Protein AF-A0A9P5TIV1-F1 (afdb_monomer)

Nearest PDB structures (foldseek):
  9fmt-assembly1_E  TM=2.693E-01  e=2.619E+00  Escherichia coli
  3bfk-assembly3_C  TM=3.164E-01  e=2.978E+00  Plasmodium falciparum 3D7
  9fmt-assembly1_D  TM=2.803E-01  e=4.105E+00  Escherichia coli
  9fmt-assembly1_F  TM=2.579E-01  e=4.378E+00  Escherichia coli
  7l2z-assembly1_E  TM=2.543E-01  e=5.660E+00  Escherichia coli K-12

Foldseek 3Di:
DAKDKDKDFDPPDPVVVVVVVVVVVVLVVVCVVDPPPQEDDDDADDDVPTTIHMAIAHQKDFDDPPDDQVQADQDDCLAPVPCPSVVVDDNGIGRGLLRDEFEEEPHGHRPVVDDPPFDKDWDWDWDWDQDPPSHIYIHIYTHYIYGDDCVRVVVVVVVVD

Structure (mmCIF, N/CA/C/O backbone):
data_AF-A0A9P5TIV1-F1
#
_entry.id   AF-A0A9P5TIV1-F1
#
loop_
_atom_site.group_PDB
_atom_site.id
_atom_site.type_symbol
_atom_site.label_atom_id
_atom_site.label_alt_id
_atom_site.label_comp_id
_atom_site.label_asym_id
_atom_site.label_entity_id
_atom_site.label_seq_id
_atom_site.pdbx_PDB_ins_code
_atom_site.Cartn_x
_atom_site.Cartn_y
_atom_site.Cartn_z
_atom_site.occupancy
_atom_site.B_iso_or_equiv
_atom_site.auth_seq_id
_atom_site.auth_comp_id
_atom_site.auth_asym_id
_atom_site.auth_atom_id
_atom_site.pdbx_PDB_model_num
ATOM 1 N N . TYR A 1 1 ? -2.676 -13.634 -9.309 1.00 64.88 1 TYR A N 1
ATOM 2 C CA . TYR A 1 1 ? -1.964 -12.342 -9.329 1.00 64.88 1 TYR A CA 1
ATOM 3 C C . TYR A 1 1 ? -1.105 -12.251 -8.084 1.00 64.88 1 TYR A C 1
ATOM 5 O O . TYR A 1 1 ? -1.638 -12.445 -6.998 1.00 64.88 1 TYR A O 1
ATOM 13 N N . MET A 1 2 ? 0.203 -12.037 -8.247 1.00 87.56 2 MET A N 1
ATOM 14 C CA . MET A 1 2 ? 1.136 -11.889 -7.126 1.00 87.56 2 MET A CA 1
ATOM 15 C C . MET A 1 2 ? 1.095 -10.455 -6.593 1.00 87.56 2 MET A C 1
ATOM 17 O O . MET A 1 2 ? 1.072 -9.497 -7.368 1.00 87.56 2 MET A O 1
ATOM 21 N N . ARG A 1 3 ? 1.065 -10.317 -5.269 1.00 92.44 3 ARG A N 1
ATOM 22 C CA . ARG A 1 3 ? 0.949 -9.032 -4.582 1.00 92.44 3 ARG A CA 1
ATOM 23 C C . ARG A 1 3 ? 1.781 -9.025 -3.311 1.00 92.44 3 ARG A C 1
ATOM 25 O O . ARG A 1 3 ? 1.934 -10.064 -2.674 1.00 92.44 3 ARG A O 1
ATOM 32 N N . GLN A 1 4 ? 2.219 -7.837 -2.939 1.00 93.31 4 GLN A N 1
ATOM 33 C CA . GLN A 1 4 ? 2.799 -7.508 -1.648 1.00 93.31 4 GLN A CA 1
ATOM 34 C C . GLN A 1 4 ? 1.800 -6.656 -0.877 1.00 93.31 4 GLN A C 1
ATOM 36 O O . GLN A 1 4 ? 1.192 -5.749 -1.442 1.00 93.31 4 GLN A O 1
ATOM 41 N N . GLY A 1 5 ? 1.574 -6.959 0.395 1.00 95.00 5 GLY A N 1
ATOM 42 C CA . GLY A 1 5 ? 0.566 -6.247 1.165 1.00 95.00 5 GLY A CA 1
ATOM 43 C C . GLY A 1 5 ? 0.601 -6.572 2.643 1.00 95.00 5 GLY A C 1
ATOM 44 O O . GLY A 1 5 ? 1.234 -7.533 3.076 1.00 95.00 5 GLY A O 1
ATOM 45 N N . VAL A 1 6 ? -0.096 -5.738 3.399 1.00 96.00 6 VAL A N 1
ATOM 46 C CA . VAL A 1 6 ? -0.198 -5.812 4.852 1.00 96.00 6 VAL A CA 1
ATOM 47 C C . VAL A 1 6 ? -1.632 -5.554 5.286 1.00 96.00 6 VAL A C 1
ATOM 49 O O . VAL A 1 6 ? -2.404 -4.872 4.610 1.00 96.00 6 VAL A O 1
ATOM 52 N N . THR A 1 7 ? -1.982 -6.107 6.440 1.00 96.12 7 THR A N 1
ATOM 53 C CA . THR A 1 7 ? -3.191 -5.740 7.179 1.00 96.12 7 THR A CA 1
ATOM 54 C C . THR A 1 7 ? -2.760 -4.940 8.395 1.00 96.12 7 THR A C 1
ATOM 56 O O . THR A 1 7 ? -1.926 -5.414 9.164 1.00 96.12 7 THR A O 1
ATOM 59 N N . ILE A 1 8 ? -3.308 -3.736 8.558 1.00 95.94 8 ILE A N 1
ATOM 60 C CA . ILE A 1 8 ? -2.991 -2.851 9.682 1.00 95.94 8 ILE A CA 1
ATOM 61 C C . ILE A 1 8 ? -4.171 -2.786 10.628 1.00 95.94 8 ILE A C 1
ATOM 63 O O . ILE A 1 8 ? -5.309 -2.597 10.202 1.00 95.94 8 ILE A O 1
ATOM 67 N N . THR A 1 9 ? -3.873 -2.888 11.917 1.00 95.50 9 THR A N 1
ATOM 68 C CA . THR A 1 9 ? -4.804 -2.617 13.006 1.00 95.50 9 THR A CA 1
ATOM 69 C C . THR A 1 9 ? -4.111 -1.765 14.062 1.00 95.50 9 THR A C 1
ATOM 71 O O . THR A 1 9 ? -2.894 -1.839 14.226 1.00 95.50 9 THR A O 1
ATOM 74 N N . GLY A 1 10 ? -4.883 -0.942 14.769 1.00 91.19 10 GLY A N 1
ATOM 75 C CA . GLY A 1 10 ? -4.372 -0.058 15.815 1.00 91.19 10 GLY A CA 1
ATOM 76 C C . GLY A 1 10 ? -4.481 -0.595 17.234 1.00 91.19 10 GLY A C 1
ATOM 77 O O . GLY A 1 10 ? -4.028 0.092 18.142 1.00 91.19 10 GLY A O 1
ATOM 78 N N . ILE A 1 11 ? -5.126 -1.753 17.441 1.00 85.38 11 ILE A N 1
ATOM 79 C CA . ILE A 1 11 ? -5.371 -2.350 18.771 1.00 85.38 11 ILE A CA 1
ATOM 80 C C . ILE A 1 11 ? -5.929 -1.301 19.769 1.00 85.38 11 ILE A C 1
ATOM 82 O O . ILE A 1 11 ? -5.454 -1.161 20.891 1.00 85.38 11 ILE A O 1
ATOM 86 N N . GLY A 1 12 ? -6.913 -0.502 19.330 1.00 82.31 12 GLY A N 1
ATOM 87 C CA . GLY A 1 12 ? -7.536 0.559 20.143 1.00 82.31 12 GLY A CA 1
ATOM 88 C C . GLY A 1 12 ? -6.785 1.899 20.187 1.00 82.31 12 GLY A C 1
ATOM 89 O O . GLY A 1 12 ? -7.084 2.749 21.021 1.00 82.31 12 GLY A O 1
ATOM 90 N N . SER A 1 13 ? -5.790 2.109 19.321 1.00 90.12 13 SER A N 1
ATOM 91 C CA . SER A 1 13 ? -5.110 3.402 19.190 1.00 90.12 13 SER A CA 1
ATOM 92 C C . SER A 1 13 ? -5.986 4.454 18.501 1.00 90.12 13 SER A C 1
ATOM 94 O O . SER A 1 13 ? -6.408 4.264 17.358 1.00 90.12 13 SER A O 1
ATOM 96 N N . GLN A 1 14 ? -6.126 5.626 19.131 1.00 93.62 14 GLN A N 1
ATOM 97 C CA . GLN A 1 14 ? -6.804 6.794 18.547 1.00 93.62 14 GLN A CA 1
ATOM 98 C C . GLN A 1 14 ? -6.173 7.253 17.226 1.00 93.62 14 GLN A C 1
ATOM 100 O O . GLN A 1 14 ? -6.861 7.784 16.357 1.00 93.62 14 GLN A O 1
ATOM 105 N N . THR A 1 15 ? -4.858 7.078 17.059 1.00 91.56 15 THR A N 1
ATOM 106 C CA . THR A 1 15 ? -4.178 7.432 15.805 1.00 91.56 15 THR A CA 1
ATOM 107 C C . THR A 1 15 ? -4.706 6.578 14.660 1.00 91.56 15 THR A C 1
ATOM 109 O O . THR A 1 15 ? -5.008 7.099 13.590 1.00 91.56 15 THR A O 1
ATOM 112 N N . PHE A 1 16 ? -4.874 5.277 14.895 1.00 94.12 16 PHE A N 1
ATOM 113 C CA . PHE A 1 16 ? -5.417 4.370 13.892 1.00 94.12 16 PHE A CA 1
ATOM 114 C C . PHE A 1 16 ? -6.895 4.647 13.607 1.00 94.12 16 PHE A C 1
ATOM 116 O O . PHE A 1 16 ? -7.286 4.634 12.445 1.00 94.12 16 PHE A O 1
ATOM 123 N N . GLU A 1 17 ? -7.700 4.930 14.634 1.00 94.19 17 GLU A N 1
ATOM 124 C CA . GLU A 1 17 ? -9.116 5.292 14.468 1.00 94.19 17 GLU A CA 1
ATOM 125 C C . GLU A 1 17 ? -9.267 6.520 13.564 1.00 94.19 17 GLU A C 1
ATOM 127 O O . GLU A 1 17 ? -9.950 6.448 12.544 1.00 94.19 17 GLU A O 1
ATOM 132 N N . LYS A 1 18 ? -8.512 7.592 13.839 1.00 95.00 18 LYS A N 1
ATOM 133 C CA . LYS A 1 18 ? -8.470 8.790 12.983 1.00 95.00 18 LYS A CA 1
ATOM 134 C C . LYS A 1 18 ? -8.003 8.477 11.564 1.00 95.00 18 LYS A C 1
ATOM 136 O O . LYS A 1 18 ? -8.547 9.009 10.599 1.00 95.00 18 LYS A O 1
ATOM 141 N N . CYS A 1 19 ? -6.990 7.623 11.404 1.00 94.00 19 CYS A N 1
ATOM 142 C CA . CYS A 1 19 ? -6.559 7.179 10.078 1.00 94.00 19 CYS A CA 1
ATOM 143 C C . CYS A 1 19 ? -7.685 6.448 9.340 1.00 94.00 19 CYS A C 1
ATOM 145 O O . CYS A 1 19 ? -7.904 6.718 8.164 1.00 94.00 19 CYS A O 1
ATOM 147 N N . TYR A 1 20 ? -8.409 5.556 10.012 1.00 94.81 20 TYR A N 1
ATOM 148 C CA . TYR A 1 20 ? -9.517 4.819 9.417 1.00 94.81 20 TYR A CA 1
ATOM 149 C C . TYR A 1 20 ? -10.667 5.751 9.011 1.00 94.81 20 TYR A C 1
ATOM 151 O O . TYR A 1 20 ? -11.158 5.654 7.887 1.00 94.81 20 TYR A O 1
ATOM 159 N N . GLU A 1 21 ? -11.044 6.699 9.872 1.00 95.31 21 GLU A N 1
ATOM 160 C CA . GLU A 1 21 ? -12.030 7.745 9.563 1.00 95.31 21 GLU A CA 1
ATOM 161 C C . GLU A 1 21 ? -11.608 8.573 8.342 1.00 95.31 21 GLU A C 1
ATOM 163 O O . GLU A 1 21 ? -12.400 8.812 7.431 1.00 95.31 21 GLU A O 1
ATOM 168 N N . ASN A 1 22 ? -10.327 8.939 8.250 1.00 95.75 22 ASN A N 1
ATOM 169 C CA . ASN A 1 22 ? -9.802 9.658 7.092 1.00 95.75 22 ASN A CA 1
ATOM 170 C C . ASN A 1 22 ? -9.914 8.846 5.793 1.00 95.75 22 ASN A C 1
ATOM 172 O O . ASN A 1 22 ? -10.193 9.425 4.744 1.00 95.75 22 ASN A O 1
ATOM 176 N N . ILE A 1 23 ? -9.763 7.517 5.835 1.00 96.12 23 ILE A N 1
ATOM 177 C CA . ILE A 1 23 ? -10.008 6.667 4.658 1.00 96.12 23 ILE A CA 1
ATOM 178 C C . ILE A 1 23 ? -11.478 6.752 4.231 1.00 96.12 23 ILE A C 1
ATOM 180 O O . ILE A 1 23 ? -11.772 6.844 3.037 1.00 96.12 23 ILE A O 1
ATOM 184 N N . GLN A 1 24 ? -12.405 6.773 5.190 1.00 95.44 24 GLN A N 1
ATOM 185 C CA . GLN A 1 24 ? -13.832 6.940 4.905 1.00 95.44 24 GLN A CA 1
ATOM 186 C C . GLN A 1 24 ? -14.126 8.324 4.311 1.00 95.44 24 GLN A C 1
ATOM 188 O O . GLN A 1 24 ? -14.882 8.426 3.347 1.00 95.44 24 GLN A O 1
ATOM 193 N N . HIS A 1 25 ? -13.481 9.385 4.801 1.00 96.38 25 HIS A N 1
ATOM 194 C CA . HIS A 1 25 ? -13.599 10.721 4.208 1.00 96.38 25 HIS A CA 1
ATOM 195 C C . HIS A 1 25 ? -13.068 10.774 2.771 1.00 96.38 25 HIS A C 1
ATOM 197 O O . HIS A 1 25 ? -13.703 11.372 1.903 1.00 96.38 25 HIS A O 1
ATOM 203 N N . ILE A 1 26 ? -11.947 10.104 2.488 1.00 96.56 26 ILE A N 1
ATOM 204 C CA . ILE A 1 26 ? -11.415 9.977 1.123 1.00 96.56 26 ILE A CA 1
ATOM 205 C C . ILE A 1 26 ? -12.405 9.223 0.227 1.00 96.56 26 ILE A C 1
ATOM 207 O O . ILE A 1 26 ? -12.642 9.632 -0.910 1.00 96.56 26 ILE A O 1
ATOM 211 N N . PHE A 1 27 ? -13.035 8.161 0.737 1.00 96.25 27 PHE A N 1
ATOM 212 C CA . PHE A 1 27 ? -14.088 7.454 0.011 1.00 96.25 27 PHE A CA 1
ATOM 213 C C . PHE A 1 27 ? -15.263 8.377 -0.345 1.00 96.25 27 PHE A C 1
ATOM 215 O O . PHE A 1 27 ? -15.691 8.385 -1.498 1.00 96.25 27 PHE A O 1
ATOM 222 N N . VAL A 1 28 ? -15.741 9.191 0.604 1.00 95.38 28 VAL A N 1
ATOM 223 C CA . VAL A 1 28 ? -16.819 10.170 0.366 1.00 95.38 28 VAL A CA 1
ATOM 224 C C . VAL A 1 28 ? -16.399 11.227 -0.662 1.00 95.38 28 VAL A C 1
ATOM 226 O O . VAL A 1 28 ? -17.176 11.602 -1.541 1.00 95.38 28 VAL A O 1
ATOM 229 N N . ALA A 1 29 ? -15.147 11.685 -0.608 1.00 95.62 29 ALA A N 1
ATOM 230 C CA . ALA A 1 29 ? -14.621 12.614 -1.603 1.00 95.62 29 ALA A CA 1
ATOM 231 C C . ALA A 1 29 ? -14.659 12.003 -3.014 1.00 95.62 29 ALA A C 1
ATOM 233 O O . ALA A 1 29 ? -15.102 12.662 -3.955 1.00 95.62 29 ALA A O 1
ATOM 234 N N . PHE A 1 30 ? -14.279 10.728 -3.162 1.00 95.88 30 PHE A N 1
ATOM 235 C CA . PHE A 1 30 ? -14.429 10.024 -4.432 1.00 95.88 30 PHE A CA 1
ATOM 236 C C . PHE A 1 30 ? -15.892 9.829 -4.822 1.00 95.88 30 PHE A C 1
ATOM 238 O O . PHE A 1 30 ? -16.213 10.069 -5.982 1.00 95.88 30 PHE A O 1
ATOM 245 N N . SER A 1 31 ? -16.793 9.439 -3.913 1.00 94.38 31 SER A N 1
ATOM 246 C CA . SER A 1 31 ? -18.196 9.167 -4.266 1.00 94.38 31 SER A CA 1
ATOM 247 C C . SER A 1 31 ? -18.885 10.367 -4.908 1.00 94.38 31 SER A C 1
ATOM 249 O O . SER A 1 31 ? -19.683 10.183 -5.818 1.00 94.38 31 SER A O 1
ATOM 251 N N . ASN A 1 32 ? -18.503 11.587 -4.524 1.00 94.25 32 ASN A N 1
ATOM 252 C CA . ASN A 1 32 ? -19.016 12.827 -5.115 1.00 94.25 32 ASN A CA 1
ATOM 253 C C . ASN A 1 32 ? -18.590 13.051 -6.580 1.00 94.25 32 ASN A C 1
ATOM 255 O O . ASN A 1 32 ? -19.143 13.917 -7.253 1.00 94.25 32 ASN A O 1
ATOM 259 N N . THR A 1 33 ? -17.613 12.294 -7.087 1.00 95.25 33 THR A N 1
ATOM 260 C CA . THR A 1 33 ? -17.104 12.409 -8.468 1.00 95.25 33 THR A CA 1
ATOM 261 C C . THR A 1 33 ? -17.637 11.334 -9.416 1.00 95.25 33 THR A C 1
ATOM 263 O O . THR A 1 33 ? -17.450 11.443 -10.628 1.00 95.25 33 THR A O 1
ATOM 266 N N . PHE A 1 34 ? -18.313 10.305 -8.894 1.00 93.50 34 PHE A N 1
ATOM 267 C CA . PHE A 1 34 ? -18.865 9.207 -9.688 1.00 93.50 34 PHE A CA 1
ATOM 268 C C . PHE A 1 34 ? -20.397 9.229 -9.633 1.00 93.50 34 PHE A C 1
ATOM 270 O O . PHE A 1 34 ? -20.966 9.693 -8.648 1.00 93.50 34 PHE A O 1
ATOM 277 N N . PRO A 1 35 ? -21.095 8.712 -10.662 1.00 93.62 35 PRO A N 1
ATOM 278 C CA . PRO A 1 35 ? -22.547 8.602 -10.610 1.00 93.62 35 PRO A CA 1
ATOM 279 C C . PRO A 1 35 ? -23.011 7.790 -9.395 1.00 93.62 35 PRO A C 1
ATOM 281 O O . PRO A 1 35 ? -22.367 6.807 -9.008 1.00 93.62 35 PRO A O 1
ATOM 284 N N . GLU A 1 36 ? -24.148 8.180 -8.826 1.00 92.19 36 GLU A N 1
ATOM 285 C CA . GLU A 1 36 ? -24.714 7.546 -7.636 1.00 92.19 36 GLU A CA 1
ATOM 286 C C . GLU A 1 36 ? -24.853 6.022 -7.811 1.00 92.19 36 GLU A C 1
ATOM 288 O O . GLU A 1 36 ? -25.216 5.522 -8.879 1.00 92.19 36 GLU A O 1
ATOM 293 N N . GLY A 1 37 ? -24.488 5.266 -6.773 1.00 90.38 37 GLY A N 1
ATOM 294 C CA . GLY A 1 37 ? -24.546 3.800 -6.768 1.00 90.38 37 GLY A CA 1
ATOM 295 C C . GLY A 1 37 ? -23.505 3.088 -7.645 1.00 90.38 37 GLY A C 1
ATOM 296 O O . GLY A 1 37 ? -23.471 1.855 -7.672 1.00 90.38 37 GLY A O 1
ATOM 297 N N . THR A 1 38 ? -22.633 3.813 -8.360 1.00 94.94 38 THR A N 1
ATOM 298 C CA . THR A 1 38 ? -21.618 3.183 -9.227 1.00 94.94 38 THR A CA 1
ATOM 299 C C . THR A 1 38 ? -20.294 2.910 -8.521 1.00 94.94 38 THR A C 1
ATOM 301 O O . THR A 1 38 ? -19.614 1.937 -8.867 1.00 94.94 38 THR A O 1
ATOM 304 N N . LEU A 1 39 ? -19.926 3.715 -7.519 1.00 96.19 39 LEU A N 1
ATOM 305 C CA . LEU A 1 39 ? -18.766 3.462 -6.668 1.00 96.19 39 LEU A CA 1
ATOM 306 C C . LEU A 1 39 ? -19.142 2.447 -5.585 1.00 96.19 39 LEU A C 1
ATOM 308 O O . LEU A 1 39 ? -20.026 2.688 -4.769 1.00 96.19 39 LEU A O 1
ATOM 312 N N . LYS A 1 40 ? -18.468 1.296 -5.579 1.00 95.25 40 LYS A N 1
ATOM 313 C CA . LYS A 1 40 ? -18.653 0.273 -4.549 1.00 95.25 40 LYS A CA 1
ATOM 314 C C . LYS A 1 40 ? -18.210 0.810 -3.197 1.00 95.25 40 LYS A C 1
ATOM 316 O O . LYS A 1 40 ? -17.086 1.295 -3.091 1.00 95.25 40 LYS A O 1
ATOM 321 N N . GLU A 1 41 ? -19.058 0.621 -2.193 1.00 92.94 41 GLU A N 1
ATOM 322 C CA . GLU A 1 41 ? -18.768 0.943 -0.799 1.00 92.94 41 GLU A CA 1
ATOM 323 C C . GLU A 1 41 ? -17.416 0.383 -0.358 1.00 92.94 41 GLU A C 1
ATOM 325 O O . GLU A 1 41 ? -17.088 -0.793 -0.583 1.00 92.94 41 GLU A O 1
ATOM 330 N N . TRP A 1 42 ? -16.623 1.247 0.270 1.00 93.75 42 TRP A N 1
ATOM 331 C CA . TRP A 1 42 ? -15.391 0.832 0.908 1.00 93.75 42 TRP A CA 1
ATOM 332 C C . TRP A 1 42 ? -15.687 0.291 2.302 1.00 93.75 42 TRP A C 1
ATOM 334 O O . TRP A 1 42 ? -16.355 0.931 3.109 1.00 93.75 42 TRP A O 1
ATOM 344 N N . HIS A 1 43 ? -15.133 -0.882 2.577 1.00 88.62 43 HIS A N 1
ATOM 345 C CA . HIS A 1 43 ? -15.187 -1.525 3.875 1.00 88.62 43 HIS A CA 1
ATOM 346 C C . HIS A 1 43 ? -13.762 -1.884 4.280 1.00 88.62 43 HIS A C 1
ATOM 348 O O . HIS A 1 43 ? -12.977 -2.352 3.447 1.00 88.62 43 HIS A O 1
ATOM 354 N N . GLY A 1 44 ? -13.439 -1.675 5.553 1.00 90.56 44 GLY A N 1
ATOM 355 C CA . GLY A 1 44 ? -12.240 -2.242 6.148 1.00 90.56 44 GLY A CA 1
ATOM 356 C C . GLY A 1 44 ? -12.332 -3.761 6.282 1.00 90.56 44 GLY A C 1
ATOM 357 O O . GLY A 1 44 ? -13.217 -4.426 5.743 1.00 90.56 44 GLY A O 1
ATOM 358 N N . THR A 1 45 ? -11.388 -4.310 7.029 1.00 93.38 45 THR A N 1
ATOM 359 C CA . THR A 1 45 ? -11.330 -5.725 7.392 1.00 93.38 45 THR A CA 1
ATOM 360 C C . THR A 1 45 ? -11.264 -5.864 8.913 1.00 93.38 45 THR A C 1
ATOM 362 O O . THR A 1 45 ? -11.289 -4.875 9.646 1.00 93.38 45 THR A O 1
ATOM 365 N N . MET A 1 46 ? -11.177 -7.098 9.395 1.00 92.56 46 MET A N 1
ATOM 366 C CA . MET A 1 46 ? -10.969 -7.408 10.804 1.00 92.56 46 MET A CA 1
ATOM 367 C C . MET A 1 46 ? -9.685 -8.217 10.962 1.00 92.56 46 MET A C 1
ATOM 369 O O . MET A 1 46 ? -9.394 -9.104 10.158 1.00 92.56 46 MET A O 1
ATOM 373 N N . PHE A 1 47 ? -8.932 -7.936 12.020 1.00 89.88 47 PHE A N 1
ATOM 374 C CA . PHE A 1 47 ? -7.833 -8.777 12.478 1.00 89.88 47 PHE A CA 1
ATOM 375 C C . PHE A 1 47 ? -8.177 -9.296 13.875 1.00 89.88 47 PHE A C 1
ATOM 377 O O . PHE A 1 47 ? -8.130 -8.558 14.860 1.00 89.88 47 PHE A O 1
ATOM 384 N N . GLY A 1 48 ? -8.608 -10.558 13.956 1.00 88.50 48 GLY A N 1
ATOM 385 C CA . GLY A 1 48 ? -9.250 -11.079 15.163 1.00 88.50 48 GLY A CA 1
ATOM 386 C C . GLY A 1 48 ? -10.531 -10.297 15.470 1.00 88.50 48 GLY A C 1
ATOM 387 O O . GLY A 1 48 ? -11.431 -10.237 14.636 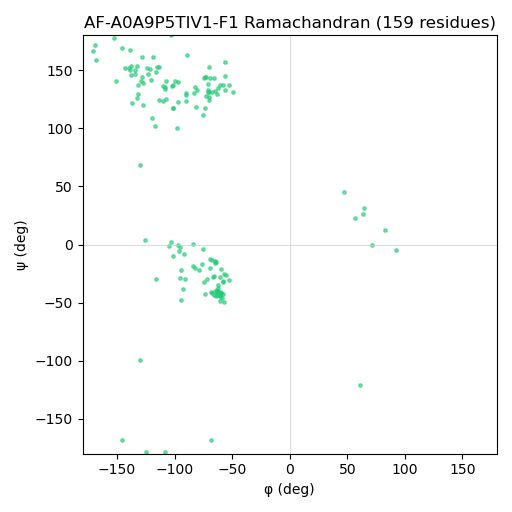1.00 88.50 48 GLY A O 1
ATOM 388 N N . ALA A 1 49 ? -10.596 -9.677 16.650 1.00 89.25 49 ALA A N 1
ATOM 389 C CA . ALA A 1 49 ? -11.718 -8.828 17.063 1.00 89.25 49 ALA A CA 1
ATOM 390 C C . ALA A 1 49 ? -11.489 -7.327 16.794 1.00 89.25 49 ALA A C 1
ATOM 392 O O . ALA A 1 49 ? -12.364 -6.514 17.082 1.00 89.25 49 ALA A O 1
ATOM 393 N N . SER A 1 50 ? -10.323 -6.942 16.271 1.00 89.81 50 SER A N 1
ATOM 394 C CA . SER A 1 50 ? -9.954 -5.540 16.079 1.00 89.81 50 SER A CA 1
ATOM 395 C C . SER A 1 50 ? -10.217 -5.073 14.651 1.00 89.81 50 SER A C 1
ATOM 397 O O . SER A 1 50 ? -9.925 -5.782 13.686 1.00 89.81 50 SER A O 1
ATOM 399 N N . GLN A 1 51 ? -10.719 -3.845 14.525 1.00 93.38 51 GLN A N 1
ATOM 400 C CA . GLN A 1 51 ? -10.884 -3.169 13.243 1.00 93.38 51 GLN A CA 1
ATOM 401 C C . GLN A 1 51 ? -9.534 -3.004 12.544 1.00 93.38 51 GLN A C 1
ATOM 403 O O . GLN A 1 51 ? -8.519 -2.672 13.169 1.00 93.38 51 GLN A O 1
ATOM 408 N N . ALA A 1 52 ? -9.525 -3.261 11.243 1.00 95.81 52 ALA A N 1
ATOM 409 C CA . ALA A 1 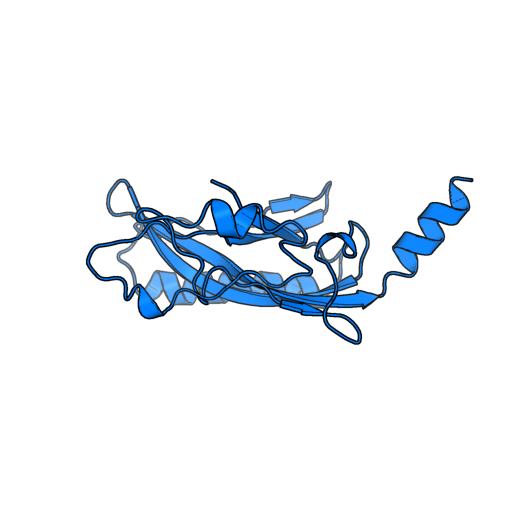52 ? -8.328 -3.270 10.427 1.00 95.81 52 ALA A CA 1
ATOM 410 C C . ALA A 1 52 ? -8.616 -2.753 9.012 1.00 95.81 52 ALA A C 1
ATOM 412 O O . ALA A 1 52 ? -9.764 -2.620 8.592 1.00 95.81 52 ALA A O 1
ATOM 413 N N . PHE A 1 53 ? -7.572 -2.502 8.232 1.00 95.38 53 PHE A N 1
ATOM 414 C CA . PHE A 1 53 ? -7.699 -2.380 6.781 1.00 95.38 53 PHE A CA 1
ATOM 415 C C . PHE A 1 53 ? -6.537 -3.086 6.083 1.00 95.38 53 PHE A C 1
ATOM 417 O O . PHE A 1 53 ? -5.436 -3.197 6.624 1.00 95.38 53 PHE A O 1
ATOM 424 N N . GLU A 1 54 ? -6.801 -3.586 4.879 1.00 95.31 54 GLU A N 1
ATOM 425 C CA . GLU A 1 54 ? -5.803 -4.229 4.027 1.00 95.31 54 GLU A CA 1
ATOM 426 C C . GLU A 1 54 ? -5.346 -3.249 2.946 1.00 95.31 54 GLU A C 1
ATOM 428 O O . GLU A 1 54 ? -6.158 -2.554 2.331 1.00 95.31 54 GLU A O 1
ATOM 433 N N . THR A 1 55 ? -4.041 -3.211 2.698 1.00 95.81 55 THR A N 1
ATOM 434 C CA . THR A 1 55 ? -3.444 -2.462 1.592 1.00 95.81 55 THR A CA 1
ATOM 435 C C . THR A 1 55 ? -2.323 -3.272 0.961 1.00 95.81 55 THR A C 1
ATOM 437 O O . THR A 1 55 ? -1.681 -4.099 1.612 1.00 95.81 55 THR A O 1
ATOM 440 N N . GLY A 1 56 ? -2.082 -3.050 -0.325 1.00 95.69 56 GLY A N 1
ATOM 441 C CA . GLY A 1 56 ? -1.017 -3.728 -1.041 1.00 95.69 56 GLY A CA 1
ATOM 442 C C . GLY A 1 56 ? -0.758 -3.127 -2.409 1.00 95.69 56 GLY A C 1
ATOM 443 O O . GLY A 1 56 ? -1.512 -2.285 -2.890 1.00 95.69 56 GLY A O 1
ATOM 444 N N . ALA A 1 57 ? 0.310 -3.594 -3.032 1.00 95.69 57 ALA A N 1
ATOM 445 C CA . ALA A 1 57 ? 0.639 -3.334 -4.419 1.00 95.69 57 ALA A CA 1
ATOM 446 C C . ALA A 1 57 ? 0.783 -4.673 -5.144 1.00 95.69 57 ALA A C 1
ATOM 448 O O . ALA A 1 57 ? 1.205 -5.683 -4.571 1.00 95.69 57 ALA A O 1
ATOM 449 N N . HIS A 1 58 ? 0.419 -4.711 -6.420 1.00 94.50 58 HIS A N 1
ATOM 450 C CA . HIS A 1 58 ? 0.823 -5.837 -7.253 1.00 94.50 58 HIS A CA 1
ATOM 451 C C . HIS A 1 58 ? 2.314 -5.722 -7.541 1.00 94.50 58 HIS A C 1
ATOM 453 O O . HIS A 1 58 ? 2.792 -4.617 -7.771 1.00 94.50 58 HIS A O 1
ATOM 459 N N . TYR A 1 59 ? 3.018 -6.851 -7.605 1.00 94.94 59 TYR A N 1
ATOM 460 C CA . TYR A 1 59 ? 4.389 -6.846 -8.121 1.00 94.94 59 TYR A CA 1
ATOM 461 C C . TYR A 1 59 ? 4.429 -6.472 -9.605 1.00 94.94 59 TYR A C 1
ATOM 463 O O . TYR A 1 59 ? 5.403 -5.893 -10.062 1.00 94.94 59 TYR A O 1
ATOM 471 N N . PHE A 1 60 ? 3.345 -6.741 -10.339 1.00 93.50 60 PHE A N 1
ATOM 472 C CA . PHE A 1 60 ? 3.259 -6.485 -11.770 1.00 9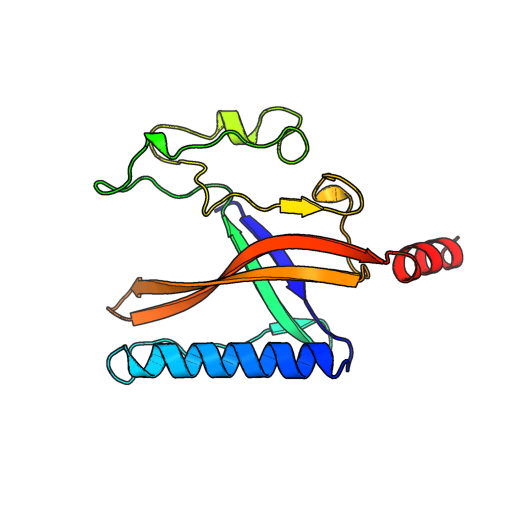3.50 60 PHE A CA 1
ATOM 473 C C . PHE A 1 60 ? 1.911 -5.889 -12.154 1.00 93.50 60 PHE A C 1
ATOM 475 O O . PHE A 1 60 ? 0.860 -6.279 -11.631 1.00 93.50 60 PHE A O 1
ATOM 482 N N . SER A 1 61 ? 1.936 -5.015 -13.149 1.00 90.75 61 SER A N 1
ATOM 483 C CA . SER A 1 61 ? 0.753 -4.534 -13.853 1.00 90.75 61 SER A CA 1
ATOM 484 C C . SER A 1 61 ? 0.716 -5.143 -15.247 1.00 90.75 61 SER A C 1
ATOM 486 O O . SER A 1 61 ? 1.745 -5.282 -15.901 1.00 90.75 61 SER A O 1
ATOM 488 N N . ARG A 1 62 ? -0.475 -5.522 -15.723 1.00 89.69 62 ARG A N 1
ATOM 489 C CA . ARG A 1 62 ? -0.620 -5.978 -17.108 1.00 89.69 62 ARG A CA 1
ATOM 490 C C . ARG A 1 62 ? -0.450 -4.782 -18.042 1.00 89.69 62 ARG A C 1
ATOM 492 O O . ARG A 1 62 ? -1.119 -3.767 -17.848 1.00 89.69 62 ARG A O 1
ATOM 499 N N . VAL A 1 63 ? 0.386 -4.928 -19.062 1.00 88.81 63 VAL A N 1
ATOM 500 C CA . VAL A 1 63 ? 0.587 -3.901 -20.084 1.00 88.81 63 VAL A CA 1
ATOM 501 C C . VAL A 1 63 ? -0.723 -3.650 -20.823 1.00 88.81 63 VAL A C 1
ATOM 503 O O . VAL A 1 63 ? -1.440 -4.576 -21.210 1.00 88.81 63 VAL A O 1
ATOM 506 N N . THR A 1 64 ? -1.037 -2.374 -21.021 1.00 86.31 64 THR A N 1
ATOM 507 C CA . THR A 1 64 ? -2.173 -1.920 -21.830 1.00 86.31 64 THR A CA 1
ATOM 508 C C . THR A 1 64 ? -1.667 -1.085 -23.002 1.00 86.31 64 THR A C 1
ATOM 510 O O . THR A 1 64 ? -0.541 -0.596 -22.973 1.00 86.31 64 THR A O 1
ATOM 513 N N . ALA A 1 65 ? -2.494 -0.902 -24.035 1.00 82.12 65 ALA A N 1
ATOM 514 C CA . ALA A 1 65 ? -2.106 -0.158 -25.238 1.00 82.12 65 ALA A CA 1
ATOM 515 C C . ALA A 1 65 ? -1.708 1.308 -24.967 1.00 82.12 65 ALA A C 1
ATOM 517 O O . ALA A 1 65 ? -1.022 1.914 -25.779 1.00 82.12 65 ALA A O 1
ATOM 518 N N . THR A 1 66 ? -2.140 1.875 -23.839 1.00 81.12 66 THR A N 1
ATOM 519 C CA . THR A 1 66 ? -1.871 3.265 -23.439 1.00 81.12 66 THR A CA 1
ATOM 520 C C . THR A 1 66 ? -0.688 3.404 -22.484 1.00 81.12 66 THR A C 1
ATOM 522 O O . THR A 1 66 ? -0.409 4.506 -22.026 1.00 81.12 66 THR A O 1
ATOM 525 N N . MET A 1 67 ? -0.045 2.300 -22.104 1.00 83.94 67 MET A N 1
ATOM 526 C CA . MET A 1 67 ? 0.996 2.292 -21.082 1.00 83.94 67 MET A CA 1
ATOM 527 C C . MET A 1 67 ? 2.371 2.509 -21.707 1.00 83.94 67 MET A C 1
ATOM 529 O O . MET A 1 67 ? 2.753 1.798 -22.637 1.00 83.94 67 MET A O 1
ATOM 533 N N . ASP A 1 68 ? 3.122 3.463 -21.163 1.00 85.19 68 ASP A N 1
ATOM 534 C CA . ASP A 1 68 ? 4.517 3.672 -21.527 1.00 85.19 68 ASP A CA 1
ATOM 535 C C . ASP A 1 68 ? 5.388 2.581 -20.889 1.00 85.19 68 ASP A C 1
ATOM 537 O O . ASP A 1 68 ? 5.554 2.512 -19.671 1.00 85.19 68 ASP A O 1
ATOM 541 N N . ARG A 1 69 ? 5.939 1.703 -21.730 1.00 82.00 69 ARG A N 1
ATOM 542 C CA . ARG A 1 69 ? 6.793 0.592 -21.289 1.00 82.00 69 ARG A CA 1
ATOM 543 C C . ARG A 1 69 ? 8.141 1.065 -20.745 1.00 82.00 69 ARG A C 1
ATOM 545 O O . ARG A 1 69 ? 8.763 0.329 -19.985 1.00 82.00 69 ARG A O 1
ATOM 552 N N . THR A 1 70 ? 8.581 2.278 -21.083 1.00 86.12 70 THR A N 1
ATOM 553 C CA . THR A 1 70 ? 9.827 2.851 -20.549 1.00 86.12 70 THR A CA 1
ATOM 554 C C . THR A 1 70 ? 9.727 3.192 -19.062 1.00 86.12 70 THR A C 1
ATOM 556 O O . THR A 1 70 ? 10.746 3.386 -18.409 1.00 86.12 70 THR A O 1
ATOM 559 N N . MET A 1 71 ? 8.511 3.183 -18.503 1.00 87.50 71 MET A N 1
ATOM 560 C CA . MET A 1 71 ? 8.278 3.320 -17.067 1.00 87.50 71 MET A CA 1
ATOM 561 C C . MET A 1 71 ? 8.604 2.050 -16.272 1.00 87.50 71 MET A C 1
ATOM 563 O O . MET A 1 71 ? 8.462 2.066 -15.051 1.00 87.50 71 MET A O 1
ATOM 567 N N . SER A 1 72 ? 8.988 0.946 -16.923 1.00 91.56 72 SER A N 1
ATOM 568 C CA . SER A 1 72 ? 9.422 -0.243 -16.193 1.00 91.56 72 SER A CA 1
ATOM 569 C C . SER A 1 72 ? 10.681 0.074 -15.390 1.00 91.56 72 SER A C 1
ATOM 571 O O . SER A 1 72 ? 11.653 0.611 -15.919 1.00 91.56 72 SER A O 1
ATOM 573 N N . ILE A 1 73 ? 10.657 -0.276 -14.113 1.00 94.50 73 ILE A N 1
ATOM 574 C CA . ILE A 1 73 ? 11.773 -0.146 -13.182 1.00 94.50 73 ILE A CA 1
ATOM 575 C C . ILE A 1 73 ? 12.189 -1.547 -12.719 1.00 94.50 73 ILE A C 1
ATOM 577 O O . ILE A 1 73 ? 11.336 -2.434 -12.675 1.00 94.50 73 ILE A O 1
ATOM 581 N N . PRO A 1 74 ? 13.477 -1.778 -12.415 1.00 93.56 74 PRO A N 1
ATOM 582 C CA . PRO A 1 74 ? 13.930 -3.075 -11.925 1.00 93.56 74 PRO A CA 1
ATOM 583 C C . PRO A 1 74 ? 13.421 -3.328 -10.504 1.00 93.56 74 PRO A C 1
ATOM 585 O O . PRO A 1 74 ? 13.229 -2.386 -9.727 1.00 93.56 74 PRO A O 1
ATOM 588 N N . PHE A 1 75 ? 13.262 -4.598 -10.133 1.00 95.19 75 PHE A N 1
ATOM 589 C CA . PHE A 1 75 ? 13.088 -4.946 -8.723 1.00 95.19 75 PHE A CA 1
ATOM 590 C C . PHE A 1 75 ? 14.362 -4.632 -7.927 1.00 95.19 75 PHE A C 1
ATOM 592 O O . PHE A 1 75 ? 15.479 -4.819 -8.401 1.00 95.19 75 PHE A O 1
ATOM 599 N N . GLY A 1 76 ? 14.203 -4.169 -6.685 1.00 93.69 76 GLY A N 1
ATOM 600 C CA . GLY A 1 76 ? 15.339 -4.004 -5.779 1.00 93.69 76 GLY A CA 1
ATOM 601 C C . GLY A 1 76 ? 15.855 -5.348 -5.258 1.00 93.69 76 GLY A C 1
ATOM 602 O O . GLY A 1 76 ? 15.057 -6.226 -4.928 1.00 93.69 76 GLY A O 1
ATOM 603 N N . ASP A 1 77 ? 17.171 -5.469 -5.071 1.00 95.69 77 ASP A N 1
ATOM 604 C CA . ASP A 1 77 ? 17.847 -6.707 -4.635 1.00 95.69 77 ASP A CA 1
ATOM 605 C C . ASP A 1 77 ? 17.303 -7.296 -3.319 1.00 95.69 77 ASP A C 1
ATOM 607 O O . ASP A 1 77 ? 17.402 -8.491 -3.066 1.00 95.69 77 ASP A O 1
ATOM 611 N N . LEU A 1 78 ? 16.718 -6.474 -2.442 1.00 96.12 78 LEU A N 1
ATOM 612 C CA . LEU A 1 78 ? 16.134 -6.936 -1.173 1.00 96.12 78 LEU A CA 1
ATOM 613 C C . LEU A 1 78 ? 14.713 -7.503 -1.322 1.00 96.12 78 LEU A C 1
ATOM 615 O O . LEU A 1 78 ? 14.238 -8.216 -0.429 1.00 96.12 78 LEU A O 1
ATOM 619 N N . VAL A 1 79 ? 14.035 -7.146 -2.415 1.00 95.38 79 VAL A N 1
ATOM 620 C CA . VAL A 1 79 ? 12.691 -7.606 -2.788 1.00 95.38 79 VAL A CA 1
ATOM 621 C C . VAL A 1 79 ? 12.786 -8.829 -3.697 1.00 95.38 79 VAL A C 1
ATOM 623 O O . VAL A 1 79 ? 12.009 -9.765 -3.515 1.00 95.38 79 VAL A O 1
ATOM 626 N N . ASP A 1 80 ? 13.760 -8.852 -4.610 1.00 9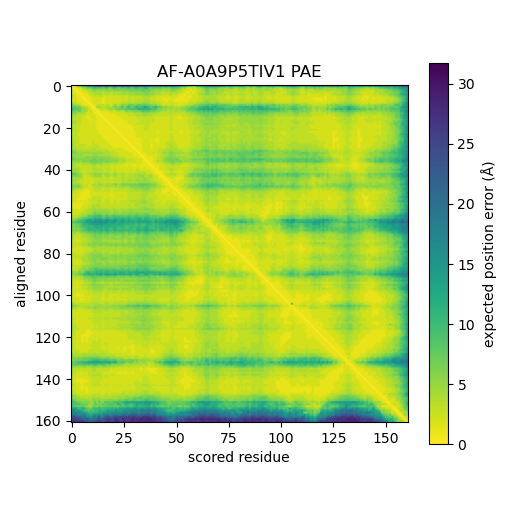6.00 80 ASP A N 1
ATOM 627 C CA . ASP A 1 80 ? 14.010 -9.965 -5.529 1.00 96.00 80 ASP A CA 1
ATOM 628 C C . ASP A 1 80 ? 15.487 -10.422 -5.539 1.00 96.00 80 ASP A C 1
ATOM 630 O O . ASP A 1 80 ? 16.181 -10.253 -6.541 1.00 96.00 80 ASP A O 1
ATOM 634 N N . PRO A 1 81 ? 15.993 -11.030 -4.445 1.00 95.38 81 PRO A N 1
ATOM 635 C CA . PRO A 1 81 ? 17.417 -11.368 -4.315 1.00 95.38 81 PRO A CA 1
ATOM 636 C C . PRO A 1 81 ? 17.952 -12.328 -5.384 1.00 95.38 81 PRO A C 1
ATOM 638 O O . PRO A 1 81 ? 19.136 -12.309 -5.704 1.00 95.38 81 PRO A O 1
ATOM 641 N N . GLU A 1 82 ? 17.079 -13.174 -5.931 1.00 95.69 82 GLU A N 1
ATOM 642 C CA . GLU A 1 82 ? 17.431 -14.218 -6.901 1.00 95.69 82 GLU A CA 1
ATOM 643 C C . GLU A 1 82 ? 17.045 -13.838 -8.347 1.00 95.69 82 GLU A C 1
ATOM 645 O O . GLU A 1 82 ? 17.209 -14.634 -9.284 1.00 95.69 82 GLU A O 1
ATOM 650 N N . GLY A 1 83 ? 16.501 -12.630 -8.549 1.00 94.69 83 GLY A N 1
ATOM 651 C CA . GLY A 1 83 ? 16.015 -12.167 -9.849 1.00 94.69 83 GLY A CA 1
ATOM 652 C C . GLY A 1 83 ? 14.835 -12.991 -10.381 1.00 94.69 83 GLY A C 1
ATOM 653 O O . GLY A 1 83 ? 14.699 -13.156 -11.593 1.00 94.69 83 GLY A O 1
ATOM 654 N N . ILE A 1 84 ? 14.043 -13.621 -9.508 1.00 94.25 84 ILE A N 1
ATOM 655 C CA . ILE A 1 84 ? 12.914 -14.473 -9.899 1.00 94.25 84 ILE A CA 1
ATOM 656 C C . ILE A 1 84 ? 11.755 -13.611 -10.394 1.00 94.25 84 ILE A C 1
ATOM 658 O O . ILE A 1 84 ? 11.135 -13.962 -11.395 1.00 94.25 84 ILE A O 1
ATOM 662 N N . LEU A 1 85 ? 11.454 -12.504 -9.713 1.00 93.75 85 LEU A N 1
ATOM 663 C CA . LEU A 1 85 ? 10.398 -11.581 -10.128 1.00 93.75 85 LEU A CA 1
ATOM 664 C C . LEU A 1 85 ? 10.779 -10.870 -11.427 1.00 93.75 85 LEU A C 1
ATOM 666 O O . LEU A 1 85 ? 9.950 -10.788 -12.331 1.00 93.75 85 LEU A O 1
ATOM 670 N N . GLU A 1 86 ? 12.033 -10.442 -11.559 1.00 93.31 86 GLU A N 1
ATOM 671 C CA . GLU A 1 86 ? 12.543 -9.797 -12.771 1.00 93.31 86 GLU A CA 1
ATOM 672 C C . GLU A 1 86 ? 12.419 -10.721 -13.995 1.00 93.31 86 GLU A C 1
ATOM 674 O O . GLU A 1 86 ? 11.948 -10.305 -15.048 1.00 93.31 86 GLU A O 1
ATOM 679 N N . ARG A 1 87 ? 12.722 -12.020 -13.851 1.00 91.50 87 ARG A N 1
ATOM 680 C CA . ARG A 1 87 ? 12.556 -13.016 -14.934 1.00 91.50 87 ARG A CA 1
ATOM 681 C C . ARG A 1 87 ? 11.105 -13.247 -15.363 1.00 91.50 87 ARG A C 1
ATOM 683 O O . ARG A 1 87 ? 10.883 -13.866 -16.402 1.00 91.50 87 ARG A O 1
ATOM 690 N N . LEU A 1 88 ? 10.131 -12.824 -14.558 1.00 88.38 88 LEU A N 1
ATOM 691 C CA . LEU A 1 88 ? 8.705 -12.910 -14.882 1.00 88.38 88 LEU A CA 1
ATOM 692 C C . LEU A 1 88 ? 8.179 -11.640 -15.568 1.00 88.38 88 LEU A C 1
ATOM 694 O O . LEU A 1 88 ? 7.035 -11.645 -16.023 1.00 88.38 88 LEU A O 1
ATOM 698 N N . VAL A 1 89 ? 8.982 -10.572 -15.643 1.00 86.94 89 VAL A N 1
ATOM 699 C CA . VAL A 1 89 ? 8.684 -9.396 -16.467 1.00 86.94 89 VAL A CA 1
ATOM 700 C C . VAL A 1 89 ? 8.831 -9.794 -17.936 1.00 86.94 89 VAL A C 1
ATOM 702 O O . VAL A 1 89 ? 9.867 -10.301 -18.361 1.00 86.94 89 VAL A O 1
ATOM 705 N N . ASP A 1 90 ? 7.775 -9.582 -18.716 1.00 85.12 90 ASP A N 1
ATOM 706 C CA . ASP A 1 90 ? 7.701 -9.953 -20.128 1.00 85.12 90 ASP A CA 1
ATOM 707 C C . ASP A 1 90 ? 6.868 -8.930 -20.923 1.00 85.12 90 ASP A C 1
ATOM 709 O O . ASP A 1 90 ? 6.503 -7.863 -20.432 1.00 85.12 90 ASP A O 1
ATOM 713 N N . ASP A 1 91 ? 6.512 -9.246 -22.169 1.00 85.19 91 ASP A N 1
ATOM 714 C CA . ASP A 1 91 ? 5.678 -8.362 -22.996 1.00 85.19 91 ASP A CA 1
ATOM 715 C C . ASP A 1 91 ? 4.252 -8.137 -22.462 1.00 85.19 91 ASP A C 1
ATOM 717 O O . ASP A 1 91 ? 3.549 -7.223 -22.915 1.00 85.19 91 ASP A O 1
ATOM 721 N N . THR A 1 92 ? 3.805 -8.971 -21.524 1.00 89.44 92 THR A N 1
ATOM 722 C CA . THR A 1 92 ? 2.468 -8.938 -20.933 1.00 89.44 92 THR A CA 1
ATOM 723 C C . THR A 1 92 ? 2.443 -8.149 -19.628 1.00 89.44 92 THR A C 1
ATOM 725 O O . THR A 1 92 ? 1.402 -7.570 -19.296 1.00 89.44 92 THR A O 1
ATOM 728 N N . TYR A 1 93 ? 3.552 -8.111 -18.889 1.00 91.12 93 TYR A N 1
ATOM 729 C CA . TYR A 1 93 ? 3.625 -7.571 -17.533 1.00 91.12 93 TYR A CA 1
ATOM 730 C C . TYR A 1 93 ? 4.800 -6.614 -17.347 1.00 91.12 93 TYR A C 1
ATOM 732 O O . TYR A 1 93 ? 5.912 -6.916 -17.751 1.00 91.12 93 TYR A O 1
ATOM 740 N N . ILE A 1 94 ? 4.565 -5.496 -16.656 1.00 92.12 94 ILE A N 1
ATOM 741 C CA . ILE A 1 94 ? 5.625 -4.565 -16.240 1.00 92.12 94 ILE A CA 1
ATOM 742 C C . ILE A 1 94 ? 5.648 -4.384 -14.723 1.00 92.12 94 ILE A C 1
ATOM 744 O O . ILE A 1 94 ? 4.601 -4.451 -14.068 1.00 92.12 94 ILE A O 1
ATOM 748 N N . HIS A 1 95 ? 6.833 -4.099 -14.184 1.00 94.38 95 HIS A N 1
ATOM 749 C CA . HIS A 1 95 ? 7.012 -3.555 -12.842 1.00 94.38 95 HIS A CA 1
ATOM 750 C C . HIS A 1 95 ? 7.196 -2.038 -12.959 1.00 94.38 95 HIS A C 1
ATOM 752 O O . HIS A 1 95 ? 8.253 -1.569 -13.360 1.00 94.38 95 HIS A O 1
ATOM 758 N N . GLY A 1 96 ? 6.141 -1.262 -12.703 1.00 92.69 96 GLY A N 1
ATOM 759 C CA . GLY A 1 96 ? 6.191 0.203 -12.779 1.00 92.69 96 GLY A CA 1
ATOM 760 C C . GLY A 1 96 ? 6.269 0.879 -11.405 1.00 92.69 96 GLY A C 1
ATOM 761 O O . GLY A 1 96 ? 6.166 0.209 -10.377 1.00 92.69 96 GLY A O 1
ATOM 762 N N . PRO A 1 97 ? 6.322 2.224 -11.354 1.00 90.81 97 PRO A N 1
ATOM 763 C CA . PRO A 1 97 ? 6.331 2.987 -10.100 1.00 90.81 97 PRO A CA 1
ATOM 764 C C . PRO A 1 97 ? 5.129 2.701 -9.190 1.00 90.81 97 PRO A C 1
ATOM 766 O O . PRO A 1 97 ? 5.208 2.844 -7.974 1.00 90.81 97 PRO A O 1
ATOM 769 N N . ASP A 1 98 ? 4.001 2.269 -9.763 1.00 89.44 98 ASP A N 1
ATOM 770 C CA . ASP A 1 98 ? 2.825 1.872 -8.988 1.00 89.44 98 ASP A CA 1
ATOM 771 C C . ASP A 1 98 ? 2.932 0.500 -8.322 1.00 89.44 98 ASP A C 1
ATOM 773 O O . ASP A 1 98 ? 2.162 0.201 -7.407 1.00 89.44 98 ASP A O 1
ATOM 777 N N . ASN A 1 99 ? 3.879 -0.317 -8.774 1.00 93.81 99 ASN A N 1
ATOM 778 C CA . ASN A 1 99 ? 4.154 -1.649 -8.257 1.00 93.81 99 ASN A CA 1
ATOM 779 C C . ASN A 1 99 ? 5.263 -1.649 -7.198 1.00 93.81 99 ASN A C 1
ATOM 781 O O . ASN A 1 99 ? 5.330 -2.583 -6.395 1.00 93.81 99 ASN A O 1
ATOM 785 N N . HIS A 1 100 ? 6.109 -0.616 -7.195 1.00 95.50 100 HIS A N 1
ATOM 786 C CA . HIS A 1 100 ? 7.195 -0.443 -6.235 1.00 95.50 100 HIS A CA 1
ATOM 787 C C . HIS A 1 100 ? 6.671 -0.104 -4.840 1.00 95.50 100 HIS A C 1
ATOM 789 O O . HIS A 1 100 ? 5.747 0.697 -4.678 1.00 95.50 100 HIS A O 1
ATOM 795 N N . VAL A 1 101 ? 7.285 -0.725 -3.835 1.00 97.50 101 VAL A N 1
ATOM 796 C CA . VAL A 1 101 ? 7.009 -0.477 -2.420 1.00 97.50 101 VAL A CA 1
ATOM 797 C C . VAL A 1 101 ? 8.335 -0.304 -1.701 1.00 97.50 101 VAL A C 1
ATOM 799 O O . VAL A 1 101 ? 9.194 -1.183 -1.756 1.00 97.50 101 VAL A O 1
ATOM 802 N N . ASP A 1 102 ? 8.481 0.809 -0.992 1.00 97.38 102 ASP A N 1
ATOM 803 C CA . ASP A 1 102 ? 9.652 1.050 -0.159 1.00 97.38 102 ASP A CA 1
ATOM 804 C C . ASP A 1 102 ? 9.542 0.320 1.182 1.00 97.38 102 ASP A C 1
ATOM 806 O O . ASP A 1 102 ? 8.535 0.409 1.881 1.00 97.38 102 ASP A O 1
ATOM 810 N N . TYR A 1 103 ? 10.608 -0.370 1.576 1.00 97.69 103 TYR A N 1
ATOM 811 C CA . TYR A 1 103 ? 10.708 -1.055 2.863 1.00 97.69 103 TYR A CA 1
ATOM 812 C C . TYR A 1 103 ? 11.878 -0.469 3.641 1.00 97.69 103 TYR A C 1
ATOM 814 O O . TYR A 1 103 ? 13.036 -0.670 3.271 1.00 97.69 103 TYR A O 1
ATOM 822 N N . ILE A 1 104 ? 11.582 0.291 4.695 1.00 97.44 104 ILE A N 1
ATOM 823 C CA . ILE A 1 104 ? 12.560 1.150 5.366 1.00 97.44 104 ILE A CA 1
ATOM 824 C C . ILE A 1 104 ? 12.564 0.883 6.872 1.00 97.44 104 ILE A C 1
ATOM 826 O O . ILE A 1 104 ? 11.529 0.641 7.486 1.00 97.44 104 ILE A O 1
ATOM 830 N N . TRP A 1 105 ? 13.747 0.963 7.476 1.00 94.62 105 TRP A N 1
ATOM 831 C CA . TRP A 1 105 ? 13.920 1.188 8.911 1.00 94.62 105 TRP A CA 1
ATOM 832 C C . TRP A 1 105 ? 14.924 2.333 9.127 1.00 94.62 105 TRP A C 1
ATOM 834 O O . TRP A 1 105 ? 14.580 3.489 8.922 1.00 94.62 105 TRP A O 1
ATOM 844 N N . TYR A 1 106 ? 16.192 2.033 9.430 1.00 92.62 106 TYR A N 1
ATOM 845 C CA . TYR A 1 106 ? 17.305 3.000 9.331 1.00 92.62 106 TYR A CA 1
ATOM 846 C C . TYR A 1 106 ? 17.895 3.098 7.915 1.00 92.62 106 TYR A C 1
ATOM 848 O O . TYR A 1 106 ? 18.612 4.036 7.582 1.00 92.62 106 TYR A O 1
ATOM 856 N N . LYS A 1 107 ? 17.624 2.081 7.099 1.00 95.06 107 LYS A N 1
ATOM 857 C CA . LYS A 1 107 ? 18.012 1.927 5.696 1.00 95.06 107 LYS A CA 1
ATOM 858 C C . LYS A 1 107 ? 16.973 1.040 5.011 1.00 95.06 107 LYS A C 1
ATOM 860 O O . LYS A 1 107 ? 16.064 0.548 5.685 1.00 95.06 107 LYS A O 1
ATOM 865 N N . GLN A 1 108 ? 17.122 0.809 3.711 1.00 96.69 108 GLN A N 1
ATOM 866 C CA . GLN A 1 108 ? 16.318 -0.201 3.026 1.00 96.69 108 GLN A CA 1
ATOM 867 C C . GLN A 1 108 ? 16.513 -1.583 3.670 1.00 96.69 108 GLN A C 1
ATOM 869 O O . GLN A 1 108 ? 17.631 -1.968 4.028 1.00 96.69 108 GLN A O 1
ATOM 874 N N . ILE A 1 109 ? 15.411 -2.309 3.837 1.00 97.44 109 ILE A N 1
ATOM 875 C CA . ILE A 1 109 ? 15.364 -3.653 4.421 1.00 97.44 109 ILE A CA 1
ATOM 876 C C . ILE A 1 109 ? 14.612 -4.605 3.493 1.00 97.44 109 ILE A C 1
ATOM 878 O O . ILE A 1 109 ? 13.856 -4.176 2.625 1.00 97.44 109 ILE A O 1
ATOM 882 N N . SER A 1 110 ? 14.800 -5.910 3.687 1.00 96.62 110 SER A N 1
ATOM 883 C CA . SER A 1 110 ? 13.970 -6.888 2.990 1.00 96.62 110 SER A CA 1
ATOM 884 C C . SER A 1 110 ? 12.539 -6.826 3.537 1.00 96.62 110 SER A C 1
ATOM 886 O O . SER A 1 110 ? 12.360 -6.710 4.755 1.00 96.62 110 SER A O 1
ATOM 888 N N . PRO A 1 111 ? 11.506 -6.998 2.691 1.00 95.75 111 PRO A N 1
ATOM 889 C CA . PRO A 1 111 ? 10.127 -7.153 3.156 1.00 95.75 111 PRO A CA 1
ATOM 890 C C . PRO A 1 111 ? 9.991 -8.259 4.214 1.00 95.75 111 PRO A C 1
ATOM 892 O O . PRO A 1 111 ? 9.170 -8.174 5.123 1.00 95.75 111 PRO A O 1
ATOM 895 N N . SER A 1 112 ? 10.848 -9.286 4.136 1.00 94.19 112 SER A N 1
ATOM 896 C CA . SER A 1 112 ? 10.904 -10.408 5.079 1.00 94.19 112 SER A CA 1
ATOM 897 C C . SER A 1 112 ? 11.303 -10.023 6.514 1.00 94.19 112 SER A C 1
ATOM 899 O O . SER A 1 112 ? 11.113 -10.821 7.440 1.00 94.19 112 SER A O 1
ATOM 901 N N . ASN A 1 113 ? 11.840 -8.818 6.731 1.00 94.44 113 ASN A N 1
ATOM 902 C CA . ASN A 1 113 ? 12.172 -8.308 8.061 1.00 94.44 113 ASN A CA 1
ATOM 903 C C . ASN A 1 113 ? 10.942 -7.791 8.830 1.00 94.44 113 ASN A C 1
ATOM 905 O O . ASN A 1 113 ? 10.985 -7.757 10.064 1.00 94.44 113 ASN A O 1
ATOM 909 N N . ILE A 1 114 ? 9.861 -7.440 8.123 1.00 95.75 114 ILE A N 1
ATOM 910 C CA . ILE A 1 114 ? 8.606 -6.944 8.701 1.00 95.75 114 ILE A CA 1
ATOM 911 C C . ILE A 1 114 ? 7.683 -8.125 8.985 1.00 95.75 114 ILE A C 1
ATOM 913 O O . ILE A 1 114 ? 7.476 -8.998 8.138 1.00 95.75 114 ILE A O 1
ATOM 917 N N . ARG A 1 115 ? 7.133 -8.179 10.196 1.00 94.69 115 ARG A N 1
ATOM 918 C CA . ARG A 1 115 ? 6.310 -9.290 10.681 1.00 94.69 115 ARG A CA 1
ATOM 919 C C . ARG A 1 115 ? 5.105 -8.791 11.468 1.00 94.69 115 ARG A C 1
ATOM 921 O O . ARG A 1 115 ? 5.014 -7.636 11.869 1.00 94.69 115 ARG A O 1
ATOM 928 N N . ILE A 1 116 ? 4.175 -9.712 11.710 1.00 92.81 116 ILE A N 1
ATOM 929 C CA . ILE A 1 116 ? 3.031 -9.475 12.593 1.00 92.81 116 ILE A CA 1
ATOM 930 C C . ILE A 1 116 ? 3.549 -9.047 13.974 1.00 92.81 116 ILE A C 1
ATOM 932 O O . ILE A 1 116 ? 4.463 -9.669 14.515 1.00 92.81 116 ILE A O 1
ATOM 936 N N . GLY A 1 117 ? 2.955 -7.987 14.523 1.00 91.69 117 GLY A N 1
ATOM 937 C CA . GLY A 1 117 ? 3.337 -7.402 15.810 1.00 91.69 117 GLY A CA 1
ATOM 938 C C . GLY A 1 117 ? 4.363 -6.269 15.722 1.00 91.69 117 GLY A C 1
ATOM 939 O O . GLY A 1 117 ? 4.654 -5.657 16.747 1.00 91.69 117 GLY A O 1
ATOM 940 N N . ASP A 1 118 ? 4.894 -5.969 14.535 1.00 95.00 118 ASP A N 1
ATOM 941 C CA . ASP A 1 118 ? 5.704 -4.770 14.324 1.00 95.00 118 ASP A CA 1
ATOM 942 C C . ASP A 1 118 ? 4.828 -3.506 14.293 1.00 95.00 118 ASP A C 1
ATOM 944 O O . ASP A 1 118 ? 3.719 -3.505 13.752 1.00 95.00 118 ASP A O 1
ATOM 948 N N . ILE A 1 119 ? 5.351 -2.415 14.852 1.00 94.94 119 ILE A N 1
ATOM 949 C CA . ILE A 1 119 ? 4.769 -1.077 14.757 1.00 94.94 119 ILE A CA 1
ATOM 950 C C . ILE A 1 119 ? 5.366 -0.411 13.524 1.00 94.94 119 ILE A C 1
ATOM 952 O O . ILE A 1 119 ? 6.588 -0.296 13.401 1.00 94.94 119 ILE A O 1
ATOM 956 N N . VAL A 1 120 ? 4.504 0.028 12.611 1.00 96.31 120 VAL A N 1
ATOM 957 C CA . VAL A 1 120 ? 4.907 0.579 11.316 1.00 96.31 120 VAL A CA 1
ATOM 958 C C . VAL A 1 120 ? 4.177 1.879 11.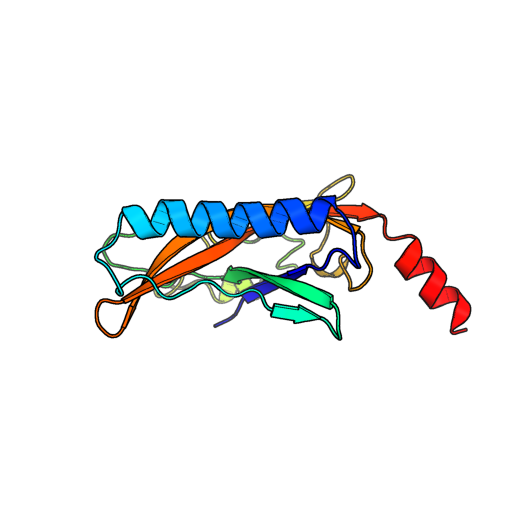007 1.00 96.31 120 VAL A C 1
ATOM 960 O O . VAL A 1 120 ? 3.044 2.086 11.441 1.00 96.31 120 VAL A O 1
ATOM 963 N N . GLU A 1 121 ? 4.810 2.721 10.202 1.00 96.19 121 GLU A N 1
ATOM 964 C CA . GLU A 1 121 ? 4.158 3.801 9.469 1.00 96.19 121 GLU A CA 1
ATOM 965 C C . GLU A 1 121 ? 3.990 3.375 8.008 1.00 96.19 121 GLU A C 1
ATOM 967 O O . GLU A 1 121 ? 4.895 2.785 7.411 1.00 96.19 121 GLU A O 1
ATOM 972 N N . LEU A 1 122 ? 2.814 3.638 7.436 1.00 96.75 122 LEU A N 1
ATOM 973 C CA . LEU A 1 122 ? 2.518 3.310 6.047 1.00 96.75 122 LEU A CA 1
ATOM 974 C C . LEU A 1 122 ? 2.415 4.563 5.188 1.00 96.75 122 LEU A C 1
ATOM 976 O O . LEU A 1 122 ? 1.692 5.497 5.528 1.00 96.75 122 LEU A O 1
ATOM 980 N N . SER A 1 123 ? 3.016 4.500 4.004 1.00 96.94 123 SER A N 1
ATOM 981 C CA . SER A 1 123 ? 2.679 5.387 2.895 1.00 96.94 123 SER A CA 1
ATOM 982 C C . SER A 1 123 ? 1.707 4.667 1.963 1.00 96.94 123 SER A C 1
ATOM 984 O O . SER A 1 123 ? 1.991 3.566 1.478 1.00 96.94 123 SER A O 1
ATOM 986 N N . ILE A 1 124 ? 0.538 5.268 1.735 1.00 96.12 124 ILE A N 1
ATOM 987 C CA . ILE A 1 124 ? -0.535 4.717 0.902 1.00 96.12 124 ILE A CA 1
ATOM 988 C C . ILE A 1 124 ? -1.086 5.782 -0.044 1.00 96.12 124 ILE A C 1
ATOM 990 O O . ILE A 1 124 ? -1.179 6.958 0.296 1.00 96.12 124 ILE A O 1
ATOM 994 N N . SER A 1 125 ? -1.502 5.345 -1.226 1.00 95.94 125 SER A N 1
ATOM 995 C CA . SER A 1 125 ? -2.260 6.157 -2.184 1.00 95.94 125 SER A CA 1
ATOM 996 C C . SER A 1 125 ? -3.652 5.564 -2.371 1.00 95.94 125 SER A C 1
ATOM 998 O O . SER A 1 125 ? -3.829 4.360 -2.203 1.00 95.94 125 SER A O 1
ATOM 1000 N N . PHE A 1 126 ? -4.641 6.380 -2.724 1.00 95.56 126 PHE A N 1
ATOM 1001 C CA . PHE A 1 126 ? -5.998 5.903 -2.995 1.00 95.56 126 PHE A CA 1
ATOM 1002 C C . PHE A 1 126 ? -6.323 6.099 -4.463 1.00 95.56 126 PHE A C 1
ATOM 1004 O O . PHE A 1 126 ? -6.243 7.212 -4.980 1.00 95.56 126 PHE A O 1
ATOM 1011 N N . VAL A 1 127 ? -6.699 5.010 -5.125 1.00 94.00 127 VAL A N 1
ATOM 1012 C CA . VAL A 1 127 ? -7.019 5.011 -6.552 1.00 94.00 127 VAL A CA 1
ATOM 1013 C C . VAL A 1 127 ? -8.370 4.350 -6.760 1.00 94.00 127 VAL A C 1
ATOM 1015 O O . VAL A 1 127 ? -8.700 3.356 -6.111 1.00 94.00 127 VAL A O 1
ATOM 1018 N N . VAL A 1 128 ? -9.166 4.898 -7.675 1.00 95.19 128 VAL A N 1
ATOM 1019 C CA . VAL A 1 128 ? -10.443 4.311 -8.075 1.00 95.19 128 VAL A CA 1
ATOM 1020 C C . VAL A 1 128 ? -10.278 3.595 -9.408 1.00 95.19 128 VAL A C 1
ATOM 1022 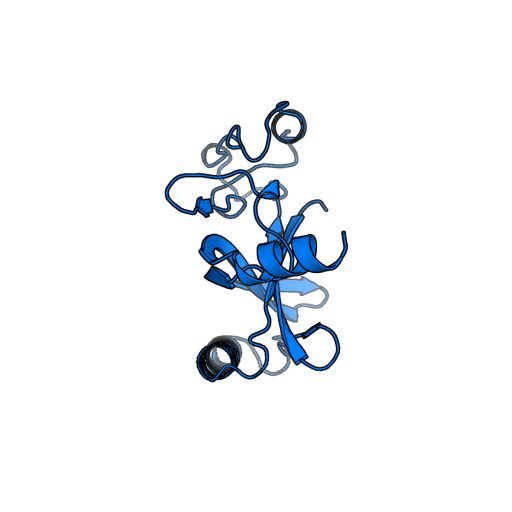O O . VAL A 1 128 ? -9.997 4.209 -10.434 1.00 95.19 128 VAL A O 1
ATOM 1025 N N . PHE A 1 129 ? -10.499 2.283 -9.402 1.00 91.06 129 PHE A N 1
ATOM 1026 C CA . PHE A 1 129 ? -10.457 1.460 -10.605 1.00 91.06 129 PHE A CA 1
ATOM 1027 C C . PHE A 1 129 ? -11.858 1.184 -11.124 1.00 91.06 129 PHE A C 1
ATOM 1029 O O . PHE A 1 129 ? -12.774 0.872 -10.357 1.00 91.06 129 PHE A O 1
ATOM 1036 N N . ARG A 1 130 ? -12.019 1.208 -12.448 1.00 91.44 130 ARG A N 1
ATOM 1037 C CA . ARG A 1 130 ? -13.213 0.657 -13.086 1.00 91.44 130 ARG A CA 1
ATOM 1038 C C . ARG A 1 130 ? -13.192 -0.865 -12.958 1.00 91.44 130 ARG A C 1
ATOM 1040 O O . ARG A 1 130 ? -12.235 -1.523 -13.353 1.00 91.44 130 ARG A O 1
ATOM 1047 N N . VAL A 1 131 ? -14.273 -1.423 -12.434 1.00 89.56 131 VAL A N 1
ATOM 1048 C CA . VAL A 1 131 ? -14.524 -2.863 -12.355 1.00 89.56 131 VAL A CA 1
ATOM 1049 C C . VAL A 1 131 ? -15.622 -3.258 -13.355 1.00 89.56 131 VAL A C 1
ATOM 1051 O O . VAL A 1 131 ? -16.112 -2.434 -14.133 1.00 89.56 131 VAL A O 1
ATOM 1054 N N . ARG A 1 132 ? -15.996 -4.544 -13.385 1.00 88.38 132 ARG A N 1
ATOM 1055 C CA . ARG A 1 132 ? -17.078 -5.047 -14.252 1.00 88.38 132 ARG A CA 1
ATOM 1056 C C . ARG A 1 132 ? -18.395 -4.289 -14.006 1.00 88.38 132 ARG A C 1
ATOM 1058 O O . ARG A 1 132 ? -18.601 -3.700 -12.944 1.00 88.38 132 ARG A O 1
ATOM 1065 N N . ASP A 1 133 ? -19.275 -4.314 -15.003 1.00 89.81 133 ASP A N 1
ATOM 1066 C CA . ASP A 1 133 ? -20.629 -3.735 -14.946 1.00 89.81 133 ASP A CA 1
ATOM 1067 C C . ASP A 1 133 ? -20.668 -2.208 -14.773 1.00 89.81 133 ASP A C 1
ATOM 1069 O O . ASP A 1 133 ? -21.573 -1.675 -14.143 1.00 89.81 133 ASP A O 1
ATOM 1073 N N . LYS A 1 134 ? -19.669 -1.488 -15.310 1.00 88.38 134 LYS A N 1
ATOM 1074 C CA . LYS A 1 134 ? -19.539 -0.018 -15.174 1.00 88.38 134 LYS A CA 1
ATOM 1075 C C . LYS A 1 134 ? -19.501 0.465 -13.714 1.00 88.38 134 LYS A C 1
ATOM 1077 O O . LYS A 1 134 ? -19.788 1.626 -13.446 1.00 88.38 134 LYS A O 1
ATOM 1082 N N . ARG A 1 135 ? -19.129 -0.413 -12.782 1.00 94.31 135 ARG A N 1
ATOM 1083 C CA . ARG A 1 135 ? -18.898 -0.046 -11.386 1.00 94.31 135 ARG A CA 1
ATOM 1084 C C . ARG A 1 135 ? -17.455 0.379 -11.178 1.00 94.31 135 ARG A C 1
ATOM 1086 O O . ARG A 1 135 ? -16.574 0.049 -11.972 1.00 94.31 135 ARG A O 1
ATOM 1093 N N . TYR A 1 136 ? -17.216 1.059 -10.074 1.00 96.00 136 TYR A N 1
ATOM 1094 C CA . TYR A 1 136 ? -15.912 1.555 -9.667 1.00 96.00 136 TYR A CA 1
ATOM 1095 C C . TYR A 1 136 ? -15.577 1.034 -8.273 1.00 96.00 136 TYR A C 1
ATOM 1097 O O . TYR A 1 136 ? -16.472 0.722 -7.489 1.00 96.00 136 TYR A O 1
ATOM 1105 N N . LYS A 1 137 ? -14.293 0.887 -7.959 1.00 95.19 137 LYS A N 1
ATOM 1106 C CA . LYS A 1 137 ? -13.831 0.465 -6.636 1.00 95.19 137 LYS A CA 1
ATOM 1107 C C . LYS A 1 137 ? -12.638 1.313 -6.223 1.00 95.19 137 LYS A C 1
ATOM 1109 O O . LYS A 1 137 ? -11.623 1.301 -6.916 1.00 95.19 137 LYS A O 1
ATOM 1114 N N . MET A 1 138 ? -12.756 1.994 -5.086 1.00 95.75 138 MET A N 1
ATOM 1115 C CA . MET A 1 138 ? -11.612 2.605 -4.413 1.00 95.75 138 MET A CA 1
ATOM 1116 C C . MET A 1 138 ? -10.730 1.505 -3.816 1.00 95.75 138 MET A C 1
ATOM 1118 O O . MET A 1 138 ? -11.228 0.585 -3.160 1.00 95.75 138 MET A O 1
ATOM 1122 N N . MET A 1 139 ? -9.424 1.597 -4.034 1.00 93.50 139 MET A N 1
ATOM 1123 C CA . MET A 1 139 ? -8.435 0.712 -3.434 1.00 93.50 139 MET A CA 1
ATOM 1124 C C . MET A 1 139 ? -7.282 1.533 -2.849 1.00 93.50 139 MET A C 1
ATOM 1126 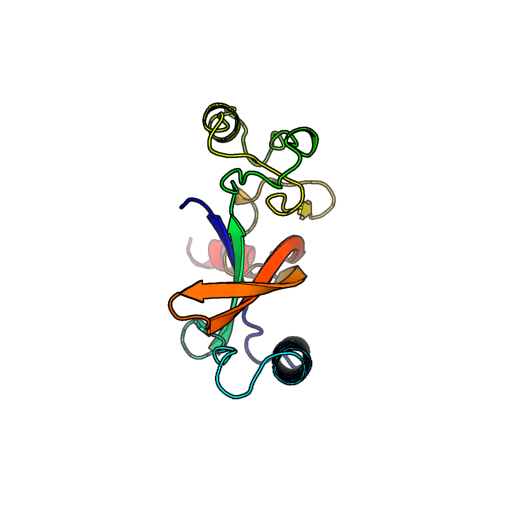O O . MET A 1 139 ? -6.733 2.378 -3.562 1.00 93.50 139 MET A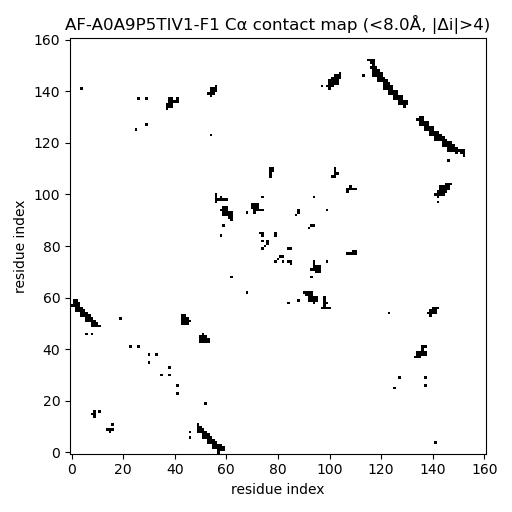 O 1
ATOM 1130 N N . PRO A 1 140 ? -6.897 1.290 -1.583 1.00 95.00 140 PRO A N 1
ATOM 1131 C CA . PRO A 1 140 ? -5.610 1.745 -1.089 1.00 95.00 140 PRO A CA 1
ATOM 1132 C C . PRO A 1 140 ? -4.504 0.925 -1.763 1.00 95.00 140 PRO A C 1
ATOM 1134 O O . PRO A 1 140 ? -4.569 -0.306 -1.817 1.00 95.00 140 PRO A O 1
ATOM 1137 N N . ILE A 1 141 ? -3.501 1.617 -2.288 1.00 95.56 141 ILE A N 1
ATOM 1138 C CA . ILE A 1 141 ? -2.291 1.036 -2.860 1.00 95.56 141 ILE A CA 1
ATOM 1139 C C . ILE A 1 141 ? -1.139 1.366 -1.930 1.00 95.56 141 ILE A C 1
ATOM 1141 O O . ILE A 1 141 ? -0.877 2.539 -1.643 1.00 95.56 141 ILE A O 1
ATOM 1145 N N . LEU A 1 142 ? -0.458 0.322 -1.474 1.00 97.62 142 LEU A N 1
ATOM 1146 C CA . LEU A 1 142 ? 0.725 0.438 -0.637 1.00 97.62 142 LEU A CA 1
ATOM 1147 C C . LEU A 1 142 ? 1.873 1.059 -1.439 1.00 97.62 142 LEU A C 1
ATOM 1149 O O . LEU A 1 142 ? 2.150 0.612 -2.547 1.00 97.62 142 LEU A O 1
ATOM 1153 N N . LYS A 1 143 ? 2.526 2.075 -0.874 1.00 97.50 143 LYS A N 1
ATOM 1154 C CA . LYS A 1 143 ? 3.691 2.755 -1.462 1.00 97.50 143 LYS A CA 1
ATOM 1155 C C . LYS A 1 143 ? 4.951 2.581 -0.625 1.00 97.50 143 LYS A C 1
ATOM 1157 O O . LYS A 1 143 ? 6.044 2.532 -1.171 1.00 97.50 143 LYS A O 1
ATOM 1162 N N . GLY A 1 144 ? 4.807 2.429 0.688 1.00 97.75 144 GLY A N 1
ATOM 1163 C CA . GLY A 1 144 ? 5.944 2.140 1.547 1.00 97.75 144 GLY A CA 1
ATOM 1164 C C . GLY A 1 144 ? 5.549 1.718 2.951 1.00 97.75 144 GLY A C 1
ATOM 1165 O O . GLY A 1 144 ? 4.442 2.004 3.414 1.00 97.75 144 GLY A O 1
ATOM 1166 N N . ILE A 1 145 ? 6.477 1.038 3.614 1.00 98.25 145 ILE A N 1
ATOM 1167 C CA . ILE A 1 145 ? 6.410 0.638 5.013 1.00 98.25 145 ILE A CA 1
ATOM 1168 C C . ILE A 1 145 ? 7.688 1.104 5.702 1.00 98.25 145 ILE A C 1
ATOM 1170 O O . ILE A 1 145 ? 8.786 0.667 5.352 1.00 98.25 145 ILE A O 1
ATOM 1174 N N . LEU A 1 146 ? 7.530 1.949 6.714 1.00 98.12 146 LEU A N 1
ATOM 1175 C CA . LEU A 1 146 ? 8.588 2.310 7.643 1.00 98.12 146 LEU A CA 1
ATOM 1176 C C . LEU A 1 146 ? 8.399 1.517 8.939 1.00 98.12 146 LEU A C 1
ATOM 1178 O O . LEU A 1 146 ? 7.394 1.672 9.630 1.00 98.12 146 LEU A O 1
ATOM 1182 N N . LEU A 1 147 ? 9.364 0.669 9.280 1.00 97.62 147 LEU A N 1
ATOM 1183 C CA . LEU A 1 147 ? 9.406 -0.028 10.560 1.00 97.62 147 LEU A CA 1
ATOM 1184 C C . LEU A 1 147 ? 9.797 0.958 11.667 1.00 97.62 147 LEU A C 1
ATOM 1186 O O . LEU A 1 147 ? 10.897 1.505 11.644 1.00 97.62 147 LEU A O 1
ATOM 1190 N N . LEU A 1 148 ? 8.908 1.171 12.638 1.00 95.25 148 LEU A N 1
ATOM 1191 C CA . LEU A 1 148 ? 9.139 2.074 13.768 1.00 95.25 148 LEU A CA 1
ATOM 1192 C C . LEU A 1 148 ? 9.677 1.322 14.987 1.00 95.25 148 LEU A C 1
ATOM 1194 O O . LEU A 1 148 ? 10.664 1.742 15.589 1.00 95.25 148 LEU A O 1
ATOM 1198 N N . ASP A 1 149 ? 9.042 0.204 15.348 1.00 93.12 149 ASP A N 1
ATOM 1199 C CA . ASP A 1 149 ? 9.421 -0.598 16.514 1.00 93.12 149 ASP A CA 1
ATOM 1200 C C . ASP A 1 149 ? 9.073 -2.082 16.299 1.00 93.12 149 ASP A C 1
ATOM 1202 O O . ASP A 1 149 ? 8.021 -2.419 15.760 1.00 93.12 149 ASP A O 1
ATOM 1206 N N . ASN A 1 150 ? 9.954 -2.977 16.742 1.00 92.62 150 ASN A N 1
ATOM 1207 C CA . ASN A 1 150 ? 9.773 -4.430 16.720 1.00 92.62 150 ASN A CA 1
ATOM 1208 C C . ASN A 1 150 ? 9.965 -5.091 18.100 1.00 92.62 150 ASN A C 1
ATOM 1210 O O . ASN A 1 150 ? 9.915 -6.318 18.214 1.00 92.62 150 ASN A O 1
ATOM 1214 N N . LYS A 1 151 ? 10.190 -4.311 19.164 1.00 90.56 151 LYS A N 1
ATOM 1215 C CA . LYS A 1 151 ? 10.529 -4.810 20.504 1.00 90.56 151 LYS A CA 1
ATOM 1216 C C . LYS A 1 151 ? 9.437 -5.691 21.086 1.00 90.56 151 LYS A C 1
ATOM 1218 O O . LYS A 1 151 ? 9.754 -6.723 21.665 1.00 90.56 151 LYS A O 1
ATOM 1223 N N . MET A 1 152 ? 8.167 -5.322 20.907 1.00 80.88 152 MET A N 1
ATOM 1224 C CA . MET A 1 152 ? 7.032 -6.112 21.403 1.00 80.88 152 MET A CA 1
ATOM 1225 C C . MET A 1 152 ? 7.015 -7.514 20.786 1.00 80.88 152 MET A C 1
ATOM 1227 O O . MET A 1 152 ? 6.899 -8.510 21.501 1.00 80.88 152 MET A O 1
ATOM 1231 N N . ARG A 1 153 ? 7.242 -7.607 19.470 1.00 84.25 153 ARG A N 1
ATOM 1232 C CA . ARG A 1 153 ? 7.422 -8.891 18.788 1.00 84.25 153 ARG A CA 1
ATOM 1233 C C . ARG A 1 153 ? 8.627 -9.649 19.346 1.00 84.25 153 ARG A C 1
ATOM 1235 O O . ARG A 1 153 ? 8.496 -10.823 19.680 1.00 84.25 153 ARG A O 1
ATOM 1242 N N . MET A 1 154 ? 9.786 -9.007 19.479 1.00 81.94 154 MET A N 1
ATOM 1243 C CA . MET A 1 154 ? 10.998 -9.666 19.991 1.00 81.94 154 MET A CA 1
ATOM 1244 C C . MET A 1 154 ? 10.826 -10.196 21.419 1.00 81.94 154 MET A C 1
ATOM 1246 O O . MET A 1 154 ? 11.196 -11.334 21.694 1.00 81.94 154 MET A O 1
ATOM 1250 N N . ALA A 1 155 ? 10.193 -9.430 22.307 1.00 75.50 155 ALA A N 1
ATOM 1251 C CA . ALA A 1 155 ? 9.905 -9.853 23.674 1.00 75.50 155 ALA A CA 1
ATOM 1252 C C . ALA A 1 155 ? 8.968 -11.071 23.722 1.00 75.50 155 ALA A C 1
ATOM 1254 O O . ALA A 1 155 ? 9.167 -11.961 24.551 1.00 75.50 155 ALA A O 1
ATOM 1255 N N . SER A 1 156 ? 7.987 -11.146 22.814 1.00 72.31 156 SER A N 1
ATOM 1256 C CA . SER A 1 156 ? 7.074 -12.293 22.727 1.00 72.31 156 SER A CA 1
ATOM 1257 C C . SER A 1 156 ? 7.758 -13.592 22.286 1.00 72.31 156 SER A C 1
ATOM 1259 O O . SER A 1 156 ? 7.329 -14.662 22.696 1.00 72.31 156 SER A O 1
ATOM 1261 N N . LEU A 1 157 ? 8.852 -13.522 21.516 1.00 72.12 157 LEU A N 1
ATOM 1262 C CA . LEU A 1 157 ? 9.621 -14.710 21.120 1.00 72.12 157 LEU A CA 1
ATOM 1263 C C . LEU A 1 157 ? 10.459 -15.273 22.273 1.00 72.12 157 LEU A C 1
ATOM 1265 O O . LEU A 1 157 ? 10.641 -16.482 22.360 1.00 72.12 157 LEU A O 1
ATOM 1269 N N . ILE A 1 158 ? 10.944 -14.404 23.164 1.00 65.69 158 ILE A N 1
ATOM 1270 C CA . ILE A 1 158 ? 11.778 -14.794 24.310 1.00 65.69 158 ILE A CA 1
ATOM 1271 C C . ILE A 1 158 ? 10.952 -15.521 25.383 1.00 65.69 158 ILE A C 1
ATOM 1273 O O . ILE A 1 158 ? 11.477 -16.391 26.059 1.00 65.69 158 ILE A O 1
ATOM 1277 N N . HIS A 1 159 ? 9.656 -15.219 25.519 1.00 53.31 159 HIS A N 1
ATOM 1278 C CA . HIS A 1 159 ? 8.778 -15.857 26.515 1.00 53.31 159 HIS A CA 1
ATOM 1279 C C . HIS A 1 159 ? 8.184 -17.206 26.066 1.00 53.31 159 HIS A C 1
ATOM 1281 O O . HIS A 1 159 ? 7.405 -17.804 26.805 1.00 53.31 159 HIS A O 1
ATOM 1287 N N . VAL A 1 160 ? 8.507 -17.668 24.853 1.00 53.06 160 VAL A N 1
ATOM 1288 C CA . VAL A 1 160 ? 8.056 -18.963 24.303 1.00 53.06 160 VAL A CA 1
ATOM 1289 C C . VAL A 1 160 ? 9.191 -20.007 24.310 1.00 53.06 160 VAL A C 1
ATOM 1291 O O . VAL A 1 160 ? 8.968 -21.154 23.927 1.00 53.06 160 VAL A O 1
ATOM 1294 N N . GLN A 1 161 ? 10.393 -19.634 24.767 1.00 42.88 161 GLN A N 1
ATOM 1295 C CA . GLN A 1 161 ? 11.528 -20.539 25.002 1.00 42.88 161 GLN A CA 1
ATOM 1296 C C . GLN A 1 161 ? 11.694 -20.827 26.493 1.00 42.88 161 GLN A C 1
ATOM 1298 O O . GLN A 1 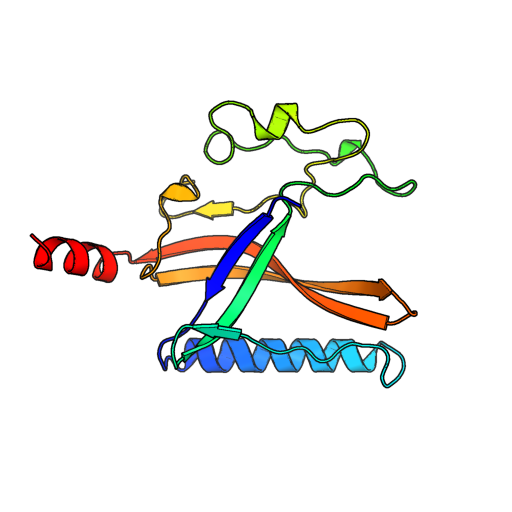161 ? 12.042 -21.985 26.809 1.00 42.88 161 GLN A O 1
#

Solvent-accessible surface area (backbone atoms only — not comparable to full-atom values): 9522 Å² total; per-residue (Å²): 137,67,67,50,70,52,75,49,63,44,86,88,37,68,70,44,52,54,52,52,53,49,52,52,51,53,50,53,60,50,49,77,75,45,64,88,90,31,54,52,85,85,73,72,46,69,56,87,94,37,67,24,38,68,35,30,21,36,56,54,46,73,65,50,98,88,57,70,72,83,54,49,53,82,74,52,62,60,78,32,74,82,47,62,62,59,71,65,50,51,94,57,30,36,32,34,78,74,29,46,61,48,36,35,59,100,48,82,48,38,65,85,77,65,56,89,65,49,43,67,50,74,44,70,46,80,46,74,41,82,47,78,91,81,24,30,37,71,41,54,32,33,43,28,40,35,55,75,46,50,61,69,39,54,55,58,58,63,77,74,111

Mean predicted aligned error: 5.0 Å

Secondary structure (DSSP, 8-state):
--EEEEEEE-TT-HHHHHHHHHHHHHHHHHHTTS-TTTEEPP--EEETTEEEEEEEEES-EE--TT--GGG--PPPTTT-TTSTTGGG--SSEE--TTT--EEESSSB--GGG--TT-EEEEEEEEEEEE-GGG-EEEEEEEEEEEEEE-HHHHHHHHTT-

pLDDT: mean 91.49, std 8.02, range [42.88, 98.25]

Sequence (161 aa):
YMRQGVTITGIGSQTFEKCYENIQHIFVAFSNTFPEGTLKEWHGTMFGASQAFETGAHYFSRVTATMDRTMSIPFGDLVDPEGILERLVDDTYIHGPDNHVDYIWYKQISPSNIRIGDIVELSISFVVFRVRDKRYKMMPILKGILLLDNKMRMASLIHVQ

Organism: Gymnopilus junonius (NCBI:txid109634)

Radius of gyration: 17.89 Å; Cα contacts (8 Å, |Δi|>4): 245; chains: 1; bounding box: 43×33×52 Å